Protein AF-A0A1I7EL93-F1 (afdb_monomer_lite)

Secondary structure (DSSP, 8-state):
-------------------------------------HHHHHHHHHHHHHSBTT--TT-TT-SBSHHHHHSS---HHHHHHHHHHHHHHHHHH-TTEEEEEEEEEEEE-TTS-EEEEEEEEEEETTT--EEEEEEEEEEE---

Organism: NCBI:txid1324617

Radius of gyration: 30.86 Å; chains: 1; bounding box: 44×76×83 Å

pLDDT: mean 70.04, std 16.03, range [33.34, 88.12]

Sequence (143 aa):
MALPHSASARSLAPPELRTTRARRNGFVSPLKVRPRTADHLYQSIGKILTTSLASRVKRRSFGSEIPDLVDAPNNGATRTRLYAASATALMRWEPRLTVTRVQLTTELNDSGQSVQILDVEGVTSETGAPTSTRVQLTGGGAA

InterPro domains:
  IPR007048 IraD/Gp25-like [PF04965] (39-110)

Structure (mmCIF, N/CA/C/O backbone):
data_AF-A0A1I7EL93-F1
#
_entry.id   AF-A0A1I7EL93-F1
#
loop_
_atom_site.group_PDB
_atom_site.id
_atom_site.type_symbol
_atom_site.label_atom_id
_atom_site.label_alt_id
_atom_site.label_comp_id
_atom_site.label_asym_id
_atom_site.label_entity_id
_atom_site.label_seq_id
_atom_site.pdbx_PDB_ins_code
_atom_site.Cartn_x
_atom_site.Cartn_y
_atom_site.Cartn_z
_atom_site.occupancy
_atom_site.B_iso_or_equiv
_atom_site.auth_seq_id
_atom_site.auth_comp_id
_atom_site.auth_asym_id
_atom_site.auth_atom_id
_atom_site.pdbx_PDB_model_num
ATOM 1 N N . MET A 1 1 ? -6.037 64.430 54.227 1.00 51.59 1 MET A N 1
ATOM 2 C CA . MET A 1 1 ? -5.556 64.025 55.565 1.00 51.59 1 MET A CA 1
ATOM 3 C C . MET A 1 1 ? -6.771 63.836 56.465 1.00 51.59 1 MET A C 1
ATOM 5 O O . MET A 1 1 ? -7.341 64.837 56.858 1.00 51.59 1 MET A O 1
ATOM 9 N N . ALA A 1 2 ? -7.212 62.587 56.671 1.00 43.94 2 ALA A N 1
ATOM 10 C CA . ALA A 1 2 ? -8.061 62.110 57.780 1.00 43.94 2 ALA A CA 1
ATOM 11 C C . ALA A 1 2 ? -8.343 60.601 57.580 1.00 43.94 2 ALA A C 1
ATOM 13 O O . ALA A 1 2 ? -9.038 60.213 56.647 1.00 43.94 2 ALA A O 1
ATOM 14 N N . LEU A 1 3 ? -7.750 59.758 58.427 1.00 49.12 3 LEU A N 1
ATOM 15 C CA . LEU A 1 3 ? -8.205 58.390 58.749 1.00 49.12 3 LEU A CA 1
ATOM 16 C C . LEU A 1 3 ? -9.103 58.492 60.026 1.00 49.12 3 LEU A C 1
ATOM 18 O O . LEU A 1 3 ? -9.261 59.618 60.506 1.00 49.12 3 LEU A O 1
ATOM 22 N N . PRO A 1 4 ? -9.477 57.425 60.778 1.00 59.84 4 PRO A N 1
ATOM 23 C CA . PRO A 1 4 ? -9.955 56.042 60.503 1.00 59.84 4 PRO A CA 1
ATOM 24 C C . PRO A 1 4 ? -11.224 55.646 61.352 1.00 59.84 4 PRO A C 1
ATOM 26 O O . PRO A 1 4 ? -11.700 56.451 62.146 1.00 59.84 4 PRO A O 1
ATOM 29 N N . HIS A 1 5 ? -11.662 54.365 61.270 1.00 43.81 5 HIS A N 1
ATOM 30 C CA . HIS A 1 5 ? -12.303 53.499 62.316 1.00 43.81 5 HIS A CA 1
ATOM 31 C C . HIS A 1 5 ? -13.806 53.117 62.243 1.00 43.81 5 HIS A C 1
ATOM 33 O O . HIS A 1 5 ? -14.684 53.939 62.480 1.00 43.81 5 HIS A O 1
ATOM 39 N N . SER A 1 6 ? -14.080 51.804 62.128 1.00 48.94 6 SER A N 1
ATOM 40 C CA . SER A 1 6 ? -14.968 50.993 63.014 1.00 48.94 6 SER A CA 1
ATOM 41 C C . SER A 1 6 ? -15.058 49.553 62.471 1.00 48.94 6 SER A C 1
ATOM 43 O O . SER A 1 6 ? -15.373 49.365 61.304 1.00 48.94 6 SER A O 1
ATOM 45 N N . ALA A 1 7 ? -14.559 48.520 63.164 1.00 45.28 7 ALA A N 1
ATOM 46 C CA . ALA A 1 7 ? -15.200 47.774 64.266 1.00 45.28 7 ALA A CA 1
ATOM 47 C C . ALA A 1 7 ? -16.534 47.115 63.832 1.00 45.28 7 ALA A C 1
ATOM 49 O O . ALA A 1 7 ? -17.514 47.798 63.589 1.00 45.28 7 ALA A O 1
ATOM 50 N N . SER A 1 8 ? -16.544 45.808 63.543 1.00 46.38 8 SER A N 1
ATOM 51 C CA . SER A 1 8 ? -16.800 44.696 64.485 1.00 46.38 8 SER A CA 1
ATOM 52 C C . SER A 1 8 ? -18.289 44.339 64.604 1.00 46.38 8 SER A C 1
ATOM 54 O O . SER A 1 8 ? -19.066 45.104 65.162 1.00 46.38 8 SER A O 1
ATOM 56 N N . ALA A 1 9 ? -18.670 43.137 64.155 1.00 47.28 9 ALA A N 1
ATOM 57 C CA . ALA A 1 9 ? -19.866 42.447 64.639 1.00 47.28 9 ALA A CA 1
ATOM 58 C C . ALA A 1 9 ? -19.715 40.923 64.499 1.00 47.28 9 ALA A C 1
ATOM 60 O O . ALA A 1 9 ? -19.780 40.350 63.413 1.00 47.28 9 ALA A O 1
ATOM 61 N N . ARG A 1 10 ? -19.504 40.283 65.652 1.00 47.28 10 ARG A N 1
ATOM 62 C CA . ARG A 1 10 ? -19.778 38.869 65.932 1.00 47.28 10 ARG A CA 1
ATOM 63 C C . ARG A 1 10 ? -21.259 38.553 65.684 1.00 47.28 10 ARG A C 1
ATOM 65 O O . ARG A 1 10 ? -22.103 39.307 66.150 1.00 47.28 10 ARG A O 1
ATOM 72 N N . SER A 1 11 ? -21.563 37.395 65.100 1.00 44.12 11 SER A N 1
ATOM 73 C CA . SER A 1 11 ? -22.838 36.675 65.288 1.00 44.12 11 SER A CA 1
ATOM 74 C C . SER A 1 11 ? -22.656 35.234 64.774 1.00 44.12 11 SER A C 1
ATOM 76 O O . SER A 1 11 ? -22.377 35.045 63.598 1.00 44.12 11 SER A O 1
ATOM 78 N N . LEU A 1 12 ? -22.403 34.266 65.664 1.00 48.81 12 LEU A N 1
ATOM 79 C CA . LEU A 1 12 ? -23.364 33.283 66.209 1.00 48.81 12 LEU A CA 1
ATOM 80 C C . LEU A 1 12 ? -23.376 31.962 65.386 1.00 48.81 12 LEU A C 1
ATOM 82 O O . LEU A 1 12 ? -23.856 31.921 64.262 1.00 48.81 12 LEU A O 1
ATOM 86 N N . ALA A 1 13 ? -22.794 30.895 65.952 1.00 42.28 13 ALA A N 1
ATOM 87 C CA . ALA A 1 13 ? -22.845 29.488 65.485 1.00 42.28 13 ALA A CA 1
ATOM 88 C C . ALA A 1 13 ? -24.113 28.771 66.042 1.00 42.28 13 ALA A C 1
ATOM 90 O O . ALA A 1 13 ? -24.863 29.472 66.728 1.00 42.28 13 ALA A O 1
ATOM 91 N N . PRO A 1 14 ? -24.356 27.428 65.948 1.00 60.41 14 PRO A N 1
ATOM 92 C CA . PRO A 1 14 ? -23.773 26.269 65.204 1.00 60.41 14 PRO A CA 1
ATOM 93 C C . PRO A 1 14 ? -24.938 25.395 64.580 1.00 60.41 14 PRO A C 1
ATOM 95 O O . PRO A 1 14 ? -25.932 26.026 64.226 1.00 60.41 14 PRO A O 1
ATOM 98 N N . PRO A 1 15 ? -25.012 24.027 64.503 1.00 54.34 15 PRO A N 1
ATOM 99 C CA . PRO A 1 15 ? -24.060 22.887 64.493 1.00 54.34 15 PRO A CA 1
ATOM 100 C C . PRO A 1 15 ? -24.355 21.791 63.397 1.00 54.34 15 PRO A C 1
ATOM 102 O O . PRO A 1 15 ? -25.305 21.902 62.633 1.00 54.34 15 PRO A O 1
ATOM 105 N N . GLU A 1 16 ? -23.571 20.696 63.394 1.00 46.47 16 GLU A N 1
ATOM 106 C CA . GLU A 1 16 ? -23.797 19.372 62.744 1.00 46.47 16 GLU A CA 1
ATOM 107 C C . GLU A 1 16 ? -23.779 19.307 61.194 1.00 46.47 16 GLU A C 1
ATOM 109 O O . GLU A 1 16 ? -24.554 19.944 60.500 1.00 46.47 16 GLU A O 1
ATOM 114 N N . LEU A 1 17 ? -22.898 18.526 60.558 1.00 47.56 17 LEU A N 1
ATOM 115 C CA . LEU A 1 17 ? -23.085 17.080 60.398 1.00 47.56 17 LEU A CA 1
ATOM 116 C C . LEU A 1 17 ? -21.742 16.329 60.387 1.00 47.56 17 LEU A C 1
ATOM 118 O O . LEU A 1 17 ? -20.883 16.517 59.523 1.00 47.56 17 LEU A O 1
ATOM 122 N N . ARG A 1 18 ? -21.610 15.406 61.342 1.00 49.47 18 ARG A N 1
ATOM 123 C CA . ARG A 1 18 ? -20.751 14.218 61.241 1.00 49.47 18 ARG A CA 1
ATOM 124 C C . ARG A 1 18 ? -21.243 13.295 60.112 1.00 49.47 18 ARG A C 1
ATOM 126 O O . ARG A 1 18 ? -22.399 13.380 59.717 1.00 49.47 18 ARG A O 1
ATOM 133 N N . THR A 1 19 ? -20.388 12.333 59.731 1.00 46.00 19 THR A N 1
ATOM 134 C CA . THR A 1 19 ? -20.659 11.170 58.846 1.00 46.00 19 THR A CA 1
ATOM 135 C C . THR A 1 19 ? -20.593 11.529 57.349 1.00 46.00 19 THR A C 1
ATOM 137 O O . THR A 1 19 ? -21.377 12.307 56.845 1.00 46.00 19 THR A O 1
ATOM 140 N N . THR A 1 20 ? -19.636 11.061 56.540 1.00 49.97 20 THR A N 1
ATOM 141 C CA . THR A 1 20 ? -19.204 9.670 56.357 1.00 49.97 20 THR A CA 1
ATOM 142 C C . THR A 1 20 ? -17.795 9.616 55.765 1.00 49.97 20 THR A C 1
ATOM 144 O O . THR A 1 20 ? -17.475 10.287 54.787 1.00 49.97 20 THR A O 1
ATOM 147 N N . ARG A 1 21 ? -16.965 8.730 56.311 1.00 52.31 21 ARG A N 1
ATOM 148 C CA . ARG A 1 21 ? -15.694 8.293 55.733 1.00 52.31 21 ARG A CA 1
ATOM 149 C C . ARG A 1 21 ? -15.979 7.535 54.425 1.00 52.31 21 ARG A C 1
ATOM 151 O O . ARG A 1 21 ? -16.341 6.361 54.464 1.00 52.31 21 ARG A O 1
ATOM 158 N N . ALA A 1 22 ? -15.826 8.183 53.272 1.00 49.94 22 ALA A N 1
ATOM 159 C CA . ALA A 1 22 ? -15.941 7.533 51.965 1.00 49.94 22 ALA A CA 1
ATOM 160 C C . ALA A 1 22 ? -14.702 6.656 51.688 1.00 49.94 22 ALA A C 1
ATOM 162 O O . ALA A 1 22 ? -13.755 7.038 51.008 1.00 49.94 22 ALA A O 1
ATOM 163 N N . ARG A 1 23 ? -14.705 5.456 52.273 1.00 59.34 23 ARG A N 1
ATOM 164 C CA . ARG A 1 23 ? -13.896 4.299 51.869 1.00 59.34 23 ARG A CA 1
ATOM 165 C C . ARG A 1 23 ? -14.746 3.453 50.912 1.00 59.34 23 ARG A C 1
ATOM 167 O O . ARG A 1 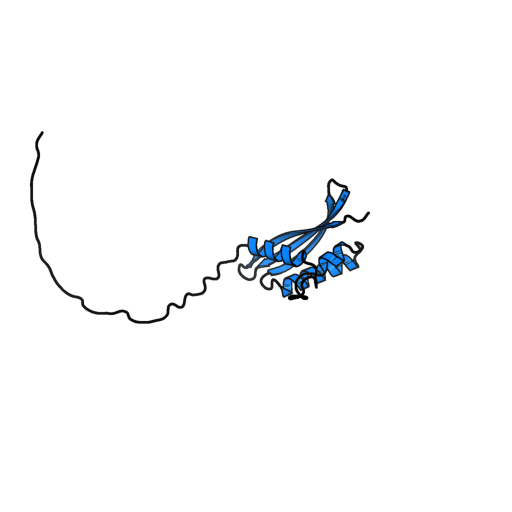23 ? -15.684 2.801 51.367 1.00 59.34 23 ARG A O 1
ATOM 174 N N . ARG A 1 24 ? -14.405 3.456 49.620 1.00 49.75 24 ARG A N 1
ATOM 175 C CA . ARG A 1 24 ? -14.571 2.355 48.638 1.00 49.75 24 ARG A CA 1
ATOM 176 C C . ARG A 1 24 ? -14.087 2.865 47.275 1.00 49.75 24 ARG A C 1
ATOM 178 O O . ARG A 1 24 ? -14.588 3.858 46.781 1.00 49.75 24 ARG A O 1
ATOM 185 N N . ASN A 1 25 ? -12.926 2.398 46.828 1.00 41.59 25 ASN A N 1
ATOM 186 C CA . ASN A 1 25 ? -12.742 1.237 45.945 1.00 41.59 25 ASN A CA 1
ATOM 187 C C . ASN A 1 25 ? -13.020 1.561 44.476 1.00 41.59 25 ASN A C 1
ATOM 189 O O . ASN A 1 25 ? -14.153 1.836 44.105 1.00 41.59 25 ASN A O 1
ATOM 193 N N . GLY A 1 26 ? -11.981 1.384 43.655 1.00 44.06 26 GLY A N 1
ATOM 194 C CA . GLY A 1 26 ? -12.121 1.171 42.218 1.00 44.06 26 GLY A CA 1
ATOM 195 C C . GLY A 1 26 ? -11.792 2.385 41.364 1.00 44.06 26 GLY A C 1
ATOM 196 O O . GLY A 1 26 ? -12.653 2.884 40.650 1.00 44.06 26 GLY A O 1
ATOM 197 N N . PHE A 1 27 ? -10.528 2.811 41.361 1.00 47.72 27 PHE A N 1
ATOM 198 C CA . PHE A 1 27 ? -9.989 3.580 40.238 1.00 47.72 27 PHE A CA 1
ATOM 199 C C . PHE A 1 27 ? -9.825 2.622 39.045 1.00 47.72 27 PHE A C 1
ATOM 201 O O . PHE A 1 27 ? -8.723 2.210 38.697 1.00 47.72 27 PHE A O 1
ATOM 208 N N . VAL A 1 28 ? -10.938 2.198 38.444 1.00 55.12 28 VAL A N 1
ATOM 209 C CA . VAL A 1 28 ? -10.908 1.718 37.064 1.00 55.12 28 VAL A CA 1
ATOM 210 C C . VAL A 1 28 ? -10.844 2.964 36.203 1.00 55.12 28 VAL A C 1
ATOM 212 O O . VAL A 1 28 ? -11.863 3.529 35.823 1.00 55.12 28 VAL A O 1
ATOM 215 N N . SER A 1 29 ? -9.624 3.431 35.939 1.00 42.00 29 SER A N 1
ATOM 216 C CA . SER A 1 29 ? -9.381 4.311 34.801 1.00 42.00 29 SER A CA 1
ATOM 217 C C . SER A 1 29 ? -9.992 3.617 33.581 1.00 42.00 29 SER A C 1
ATOM 219 O O . SER A 1 29 ? -9.470 2.564 33.201 1.00 42.00 29 SER A O 1
ATOM 221 N N . PRO A 1 30 ? -11.060 4.132 32.938 1.00 46.62 30 PRO A N 1
ATOM 222 C CA . PRO A 1 30 ? -11.319 3.698 31.581 1.00 46.62 30 PRO A CA 1
ATOM 223 C C . PRO A 1 30 ? -10.063 4.104 30.823 1.00 46.62 30 PRO A C 1
ATOM 225 O O . PRO A 1 30 ? -9.671 5.274 30.859 1.00 46.62 30 PRO A O 1
ATOM 228 N N . LEU A 1 31 ? -9.360 3.132 30.244 1.00 42.66 31 LEU A N 1
ATOM 229 C CA . LEU A 1 31 ? -8.230 3.397 29.373 1.00 42.66 31 LEU A CA 1
ATOM 230 C C . LEU A 1 31 ? -8.762 4.376 28.322 1.00 42.66 31 LEU A C 1
ATOM 232 O O . LEU A 1 31 ? -9.528 3.992 27.444 1.00 42.66 31 LEU A O 1
ATOM 236 N N . LYS A 1 32 ? -8.460 5.668 28.491 1.00 43.66 32 LYS A N 1
ATOM 237 C CA . LYS A 1 32 ? -8.792 6.720 27.540 1.00 43.66 32 LYS A CA 1
ATOM 238 C C . LYS A 1 32 ? -8.014 6.316 26.304 1.00 43.66 32 LYS A C 1
ATOM 240 O O . LYS A 1 32 ? -6.815 6.584 26.229 1.00 43.66 32 LYS A O 1
ATOM 245 N N . VAL A 1 33 ? -8.659 5.579 25.400 1.00 49.41 33 VAL A N 1
ATOM 246 C CA . VAL A 1 33 ? -8.119 5.280 24.081 1.00 49.41 33 VAL A CA 1
ATOM 247 C C . VAL A 1 33 ? -7.935 6.654 23.469 1.00 49.41 33 VAL A C 1
ATOM 249 O O . VAL A 1 33 ? -8.893 7.300 23.055 1.00 49.41 33 VAL A O 1
ATOM 252 N N . ARG A 1 34 ? -6.715 7.189 23.581 1.00 47.84 34 ARG A N 1
ATOM 253 C CA . ARG A 1 34 ? -6.368 8.434 22.920 1.00 47.84 34 ARG A CA 1
ATOM 254 C C . ARG A 1 34 ? -6.601 8.130 21.448 1.00 47.84 34 ARG A C 1
ATOM 256 O O . ARG A 1 34 ? -5.985 7.168 20.980 1.00 47.84 34 ARG A O 1
ATOM 263 N N . PRO A 1 35 ? -7.486 8.859 20.748 1.00 51.09 35 PRO A N 1
ATOM 264 C CA . PRO A 1 35 ? -7.572 8.705 19.310 1.00 51.09 35 PRO A CA 1
ATOM 265 C C . PRO A 1 35 ? -6.153 8.934 18.802 1.00 51.09 35 PRO A C 1
ATOM 267 O O . PRO A 1 35 ? -5.578 10.004 19.017 1.00 51.09 35 PRO A O 1
ATOM 270 N N . ARG A 1 36 ? -5.522 7.884 18.266 1.00 61.28 36 ARG A N 1
ATOM 271 C CA . ARG A 1 36 ? -4.243 8.071 17.593 1.00 61.28 36 ARG A CA 1
ATOM 272 C C . ARG A 1 36 ? -4.582 8.954 16.412 1.00 61.28 36 ARG A C 1
ATOM 274 O O . ARG A 1 36 ? -5.449 8.618 15.613 1.00 61.28 36 ARG A O 1
ATOM 281 N N . THR A 1 37 ? -3.983 10.132 16.393 1.00 67.69 37 THR A N 1
ATOM 282 C CA . THR A 1 37 ? -4.165 11.116 15.334 1.00 67.69 37 THR A CA 1
ATOM 283 C C . THR A 1 37 ? -3.931 10.464 13.972 1.00 67.69 37 THR A C 1
ATOM 285 O O . THR A 1 37 ? -3.137 9.528 13.863 1.00 67.69 37 THR A O 1
ATOM 288 N N . ALA A 1 38 ? -4.597 10.966 12.927 1.00 72.69 38 ALA A N 1
ATOM 289 C CA . ALA A 1 38 ? -4.427 10.480 11.553 1.00 72.69 38 ALA A CA 1
ATOM 290 C C . ALA A 1 38 ? -2.943 10.415 11.130 1.00 72.69 38 ALA A C 1
ATOM 292 O O . ALA A 1 38 ? -2.541 9.509 10.411 1.00 72.69 38 ALA A O 1
ATOM 293 N N . ASP A 1 39 ? -2.108 11.298 11.682 1.00 76.31 39 ASP A N 1
ATOM 294 C CA . ASP A 1 39 ? -0.650 11.300 11.531 1.00 76.31 39 ASP A CA 1
ATOM 295 C C . ASP A 1 39 ? 0.026 9.962 11.889 1.00 76.31 39 ASP A C 1
ATOM 297 O O . ASP A 1 39 ? 0.843 9.438 11.133 1.00 76.31 39 ASP A O 1
ATOM 301 N N . HIS A 1 40 ? -0.380 9.336 12.997 1.00 78.69 40 HIS A N 1
ATOM 302 C CA . HIS A 1 40 ? 0.150 8.033 13.401 1.00 78.69 40 HIS A CA 1
ATOM 303 C C . HIS A 1 40 ? -0.232 6.922 12.422 1.00 78.69 40 HIS A C 1
ATOM 305 O O . HIS A 1 40 ? 0.559 6.003 12.204 1.00 78.69 40 HIS A O 1
ATOM 311 N N . LEU A 1 41 ? -1.435 7.000 11.849 1.00 80.69 41 LEU A N 1
ATOM 312 C CA . LEU A 1 41 ? -1.893 6.057 10.837 1.00 80.69 41 LEU A CA 1
ATOM 313 C C . LEU A 1 41 ? -1.065 6.216 9.556 1.00 80.69 41 LEU A C 1
ATOM 315 O O . LEU A 1 41 ? -0.531 5.226 9.063 1.00 80.69 41 LEU A O 1
ATOM 319 N N . TYR A 1 42 ? -0.863 7.447 9.078 1.00 81.81 42 TYR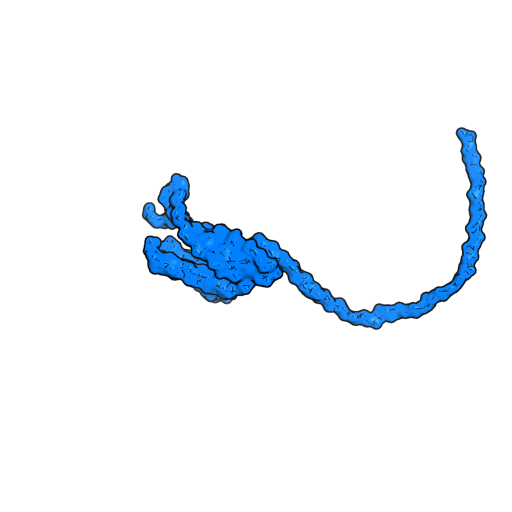 A N 1
ATOM 320 C CA . TYR A 1 42 ? -0.010 7.723 7.917 1.00 81.81 42 TYR A CA 1
ATOM 321 C C . TYR A 1 42 ? 1.428 7.249 8.128 1.00 81.81 42 TYR A C 1
ATOM 323 O O . TYR A 1 42 ? 1.998 6.587 7.260 1.00 81.81 42 TYR A O 1
ATOM 331 N N . GLN A 1 43 ? 1.998 7.507 9.309 1.00 81.94 43 GLN A N 1
ATOM 332 C CA . GLN A 1 43 ? 3.332 7.025 9.655 1.00 81.94 43 GLN A CA 1
ATOM 333 C C . GLN A 1 43 ? 3.401 5.491 9.633 1.00 81.94 43 GLN A C 1
ATOM 335 O O . GLN A 1 43 ? 4.394 4.921 9.174 1.00 81.94 43 GLN A O 1
ATOM 340 N N . SER A 1 44 ? 2.370 4.817 10.148 1.00 84.50 44 SER A N 1
ATOM 341 C CA . SER A 1 44 ? 2.319 3.357 10.167 1.00 84.50 44 SER A CA 1
ATOM 342 C C . SER A 1 44 ? 2.207 2.781 8.756 1.00 84.50 44 SER A C 1
ATOM 344 O O . SER A 1 44 ? 3.016 1.930 8.386 1.00 84.50 44 SER A O 1
ATOM 346 N N . ILE A 1 45 ? 1.293 3.313 7.936 1.00 83.44 45 ILE A N 1
ATOM 347 C CA . ILE A 1 45 ? 1.116 2.923 6.530 1.00 83.44 45 ILE A CA 1
ATOM 348 C C . ILE A 1 45 ? 2.431 3.086 5.765 1.00 83.44 45 ILE A C 1
ATOM 350 O O . ILE A 1 45 ? 2.908 2.129 5.157 1.00 83.44 45 ILE A O 1
ATOM 354 N N . GLY A 1 46 ? 3.064 4.260 5.860 1.00 82.75 46 GLY A N 1
ATOM 355 C CA . GLY A 1 46 ? 4.348 4.526 5.216 1.00 82.75 46 GLY A CA 1
ATOM 356 C C . GLY A 1 46 ? 5.413 3.511 5.625 1.00 82.75 46 GLY A C 1
ATOM 357 O O . GLY A 1 46 ? 6.055 2.915 4.764 1.00 82.75 46 GLY A O 1
ATOM 358 N N . LYS A 1 47 ? 5.556 3.225 6.927 1.00 82.81 47 LYS A N 1
ATOM 359 C CA . LYS A 1 47 ? 6.501 2.209 7.424 1.00 82.81 47 LYS A CA 1
ATOM 360 C C . LYS A 1 47 ? 6.200 0.806 6.900 1.00 82.81 47 LYS A C 1
ATOM 362 O O . LYS A 1 47 ? 7.139 0.082 6.589 1.00 82.81 47 LYS A O 1
ATOM 367 N N . ILE A 1 48 ? 4.936 0.396 6.834 1.00 84.19 48 ILE A N 1
ATOM 368 C CA . ILE A 1 48 ? 4.550 -0.948 6.372 1.00 84.19 48 ILE A CA 1
ATOM 369 C C . ILE A 1 48 ? 4.875 -1.123 4.887 1.00 84.19 48 ILE A C 1
ATOM 371 O O . ILE A 1 48 ? 5.472 -2.132 4.511 1.00 84.19 48 ILE A O 1
ATOM 375 N N . LEU A 1 49 ? 4.517 -0.138 4.061 1.00 82.38 49 LEU A N 1
ATOM 376 C CA . LEU A 1 49 ? 4.678 -0.209 2.608 1.00 82.38 49 LEU A CA 1
ATOM 377 C C . LEU A 1 49 ? 6.142 -0.063 2.171 1.00 82.38 49 LEU A C 1
ATOM 379 O O . LEU A 1 49 ? 6.561 -0.717 1.226 1.00 82.38 49 LEU A O 1
ATOM 383 N N . THR A 1 50 ? 6.940 0.732 2.886 1.00 79.38 50 THR A N 1
ATOM 384 C CA . THR A 1 50 ? 8.366 0.939 2.560 1.00 79.38 50 THR A CA 1
ATOM 385 C C . THR A 1 50 ? 9.303 -0.114 3.158 1.00 79.38 50 THR A C 1
ATOM 387 O O . THR A 1 50 ? 10.469 -0.182 2.783 1.00 79.38 50 THR A O 1
ATOM 390 N N . THR A 1 51 ? 8.838 -0.953 4.091 1.00 80.31 51 THR A N 1
ATOM 391 C CA . THR A 1 51 ? 9.687 -1.991 4.699 1.00 80.31 51 THR A CA 1
ATOM 392 C C . THR A 1 51 ? 9.612 -3.288 3.896 1.00 80.31 51 THR A C 1
ATOM 394 O O . THR A 1 51 ? 8.541 -3.889 3.813 1.00 80.31 51 THR A O 1
ATOM 397 N N . SER A 1 52 ? 10.751 -3.780 3.398 1.00 74.00 52 SER A N 1
ATOM 398 C CA . SER A 1 52 ? 10.825 -5.070 2.699 1.00 74.00 52 SER A CA 1
ATOM 399 C C . SER A 1 52 ? 10.472 -6.237 3.619 1.00 74.00 52 SER A C 1
ATOM 401 O O . SER A 1 52 ? 10.976 -6.334 4.751 1.00 74.00 52 SER A O 1
ATOM 403 N N . LEU A 1 53 ? 9.630 -7.140 3.110 1.00 71.94 53 LEU A N 1
ATOM 404 C CA . LEU A 1 53 ? 9.301 -8.411 3.750 1.00 71.94 53 LEU A CA 1
ATOM 405 C C . LEU A 1 53 ? 10.585 -9.213 4.042 1.00 71.94 53 LEU A C 1
ATOM 407 O O . LEU A 1 53 ? 11.565 -9.132 3.309 1.00 71.94 53 LEU A O 1
ATOM 411 N N . ALA A 1 54 ? 10.602 -9.969 5.141 1.00 65.75 54 ALA A N 1
ATOM 412 C CA . ALA A 1 54 ? 11.732 -10.801 5.577 1.00 65.75 54 ALA A CA 1
ATOM 413 C C . ALA A 1 54 ? 13.047 -10.076 5.948 1.00 65.75 54 ALA A C 1
ATOM 415 O O . ALA A 1 54 ? 13.968 -10.738 6.427 1.00 65.75 54 ALA A O 1
ATOM 416 N N . SER A 1 55 ? 13.126 -8.741 5.874 1.00 59.72 55 SER A N 1
ATOM 417 C CA . SER A 1 55 ? 14.341 -7.984 6.244 1.00 59.72 55 SER A CA 1
ATOM 418 C C . SER A 1 55 ? 14.694 -8.035 7.742 1.00 59.72 55 SER A C 1
ATOM 420 O O . SER A 1 55 ? 15.839 -7.797 8.126 1.00 59.72 55 SER A O 1
ATOM 422 N N . ARG A 1 56 ? 13.735 -8.360 8.627 1.00 59.72 56 ARG A N 1
ATOM 423 C CA . ARG A 1 56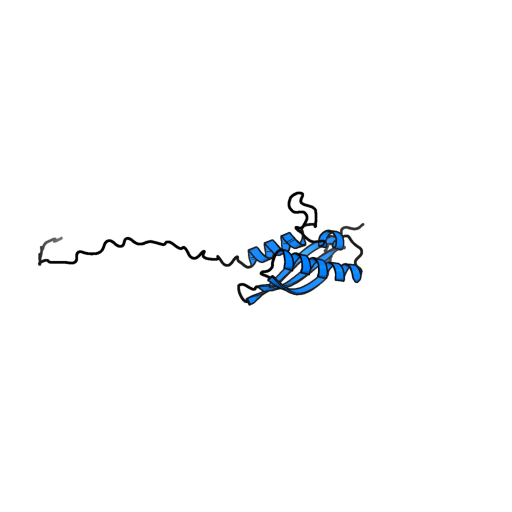 ? 13.933 -8.340 10.091 1.00 59.72 56 ARG A CA 1
ATOM 424 C C . ARG A 1 56 ? 13.979 -9.738 10.710 1.00 59.72 56 ARG A C 1
ATOM 426 O O . ARG A 1 56 ? 12.968 -10.436 10.771 1.00 59.72 56 ARG A O 1
ATOM 433 N N . VAL A 1 57 ? 15.118 -10.081 11.323 1.00 53.75 57 VAL A N 1
ATOM 434 C CA . VAL A 1 57 ? 15.403 -11.387 11.966 1.00 53.75 57 VAL A CA 1
ATOM 435 C C . VAL A 1 57 ? 14.349 -11.810 13.003 1.00 53.75 57 VAL A C 1
ATOM 437 O O . VAL A 1 57 ? 13.969 -12.975 13.040 1.00 53.75 57 VAL A O 1
ATOM 440 N N . LYS A 1 58 ? 13.821 -10.878 13.812 1.00 46.09 58 LYS A N 1
ATOM 441 C CA . LYS A 1 58 ? 12.809 -11.166 14.855 1.00 46.09 58 LYS A CA 1
ATOM 442 C C . LYS A 1 58 ? 11.350 -10.951 14.420 1.00 46.09 58 LYS A C 1
ATOM 444 O O . LYS A 1 58 ? 10.446 -11.223 15.204 1.00 46.09 58 LYS A O 1
ATOM 449 N N . ARG A 1 59 ? 11.095 -10.448 13.204 1.00 58.78 59 ARG A N 1
ATOM 450 C CA . ARG A 1 59 ? 9.743 -10.215 12.651 1.00 58.78 59 ARG A CA 1
ATOM 451 C C . ARG A 1 59 ? 9.742 -10.397 11.131 1.00 58.78 59 ARG A C 1
ATOM 453 O O . ARG A 1 59 ? 9.450 -9.461 10.395 1.00 58.78 59 ARG A O 1
ATOM 460 N N . ARG A 1 60 ? 10.056 -11.614 10.672 1.00 64.31 60 ARG A N 1
ATOM 461 C CA . ARG A 1 60 ? 10.157 -11.944 9.236 1.00 64.31 60 ARG A CA 1
ATOM 462 C C . ARG A 1 60 ? 8.879 -11.651 8.444 1.00 64.31 60 ARG A C 1
ATOM 464 O O . ARG A 1 60 ? 8.958 -11.327 7.270 1.00 64.31 60 ARG A O 1
ATOM 471 N N . SER A 1 61 ? 7.714 -11.718 9.089 1.00 64.38 61 SER A N 1
ATOM 472 C CA . SER A 1 61 ? 6.421 -11.439 8.456 1.00 64.38 61 SER A CA 1
ATOM 473 C C . SER A 1 61 ? 6.051 -9.951 8.388 1.00 64.38 61 SER A C 1
ATOM 475 O O . SER A 1 61 ? 4.950 -9.634 7.942 1.00 64.38 61 SER A O 1
ATOM 477 N N . PHE A 1 62 ? 6.880 -9.052 8.933 1.00 62.47 62 PHE A N 1
ATOM 478 C CA . PHE A 1 62 ? 6.622 -7.610 8.940 1.00 62.47 62 PHE A CA 1
ATOM 479 C C . PHE A 1 62 ? 7.173 -6.951 7.680 1.00 62.47 62 PHE A C 1
ATOM 481 O O . PHE A 1 62 ? 8.314 -7.214 7.306 1.00 62.47 62 PHE A O 1
ATOM 488 N N . GLY A 1 63 ? 6.374 -6.064 7.088 1.00 72.31 63 GLY A N 1
ATOM 489 C CA . GLY A 1 63 ? 6.686 -5.366 5.845 1.00 72.31 63 GLY A CA 1
ATOM 490 C C . GLY A 1 63 ? 5.718 -5.727 4.724 1.00 72.31 63 GLY A C 1
ATOM 491 O O . GLY A 1 63 ? 4.627 -6.250 4.974 1.00 72.31 63 GLY A O 1
ATOM 492 N N . SER A 1 64 ? 6.143 -5.449 3.498 1.00 76.44 64 SER A N 1
ATOM 493 C CA . SER A 1 64 ? 5.423 -5.760 2.269 1.00 76.44 64 SER A CA 1
ATOM 494 C C . SER A 1 64 ? 6.386 -6.268 1.190 1.00 76.44 64 SER A C 1
ATOM 496 O O . SER A 1 64 ? 7.596 -6.057 1.271 1.00 76.44 64 SER A O 1
ATOM 498 N N . GLU A 1 65 ? 5.849 -6.959 0.185 1.00 78.69 65 GLU A N 1
ATOM 499 C CA . GLU A 1 65 ? 6.603 -7.366 -1.015 1.00 78.69 65 GLU A CA 1
ATOM 500 C C . GLU A 1 65 ? 6.775 -6.205 -2.008 1.00 78.69 65 GLU A C 1
ATOM 502 O O . GLU A 1 65 ? 7.385 -6.365 -3.056 1.00 78.69 65 GLU A O 1
ATOM 507 N N . ILE A 1 66 ? 6.254 -5.016 -1.684 1.00 82.50 66 ILE A N 1
ATOM 508 C CA . ILE A 1 66 ? 6.273 -3.852 -2.571 1.00 82.50 66 ILE A CA 1
ATOM 509 C C . ILE A 1 66 ? 7.695 -3.441 -2.975 1.00 82.50 66 ILE A C 1
ATOM 511 O O . ILE A 1 66 ? 7.879 -3.194 -4.162 1.00 82.50 66 ILE A O 1
ATOM 515 N N . PRO A 1 67 ? 8.704 -3.413 -2.078 1.00 75.38 67 PRO A N 1
ATOM 516 C CA . PRO A 1 67 ? 10.069 -3.049 -2.459 1.00 75.38 67 PRO A CA 1
ATOM 517 C C . PRO A 1 67 ? 10.673 -3.970 -3.529 1.00 75.38 67 PRO A C 1
ATOM 519 O O . PRO A 1 67 ? 11.378 -3.498 -4.404 1.00 75.38 67 PRO A O 1
ATOM 522 N N . ASP A 1 68 ? 10.343 -5.262 -3.509 1.00 76.56 68 ASP A N 1
ATOM 523 C CA . ASP A 1 68 ? 10.803 -6.221 -4.526 1.00 76.56 68 ASP A CA 1
ATOM 524 C C . ASP A 1 68 ? 10.062 -6.025 -5.865 1.00 76.56 68 ASP A C 1
ATOM 526 O O . ASP A 1 6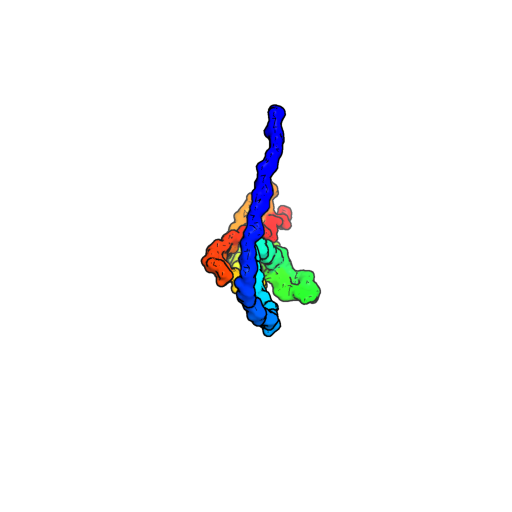8 ? 10.616 -6.190 -6.948 1.00 76.56 68 ASP A O 1
ATOM 530 N N . LEU A 1 69 ? 8.792 -5.606 -5.797 1.00 76.75 69 LEU A N 1
ATOM 531 C CA . LEU A 1 69 ? 7.946 -5.365 -6.966 1.00 76.75 69 LEU A CA 1
ATOM 532 C C . LEU A 1 69 ? 8.222 -4.028 -7.666 1.00 76.75 69 LEU A C 1
ATOM 534 O O . LEU A 1 69 ? 7.945 -3.923 -8.859 1.00 76.75 69 LEU A O 1
ATOM 538 N N . VAL A 1 70 ? 8.729 -3.010 -6.964 1.00 74.56 70 VAL A N 1
ATOM 539 C CA . VAL A 1 70 ? 9.106 -1.730 -7.598 1.00 74.56 70 VAL A CA 1
ATOM 540 C C . VAL A 1 70 ? 10.412 -1.827 -8.383 1.00 74.56 70 VAL A C 1
ATOM 542 O O . VAL A 1 70 ? 10.565 -1.098 -9.360 1.00 74.56 70 VAL A O 1
ATOM 545 N N . ASP A 1 71 ? 11.292 -2.759 -8.009 1.00 72.25 71 ASP A N 1
ATOM 546 C CA . ASP A 1 71 ? 12.511 -3.097 -8.754 1.00 72.25 71 ASP A CA 1
ATOM 547 C C . ASP A 1 71 ? 12.227 -4.039 -9.945 1.00 72.25 71 ASP A C 1
ATOM 549 O O . ASP A 1 71 ? 13.048 -4.193 -10.852 1.00 72.25 71 ASP A O 1
ATOM 553 N N . ALA A 1 72 ? 11.046 -4.665 -9.978 1.00 73.00 72 ALA A N 1
ATOM 554 C CA . ALA A 1 72 ? 10.612 -5.547 -11.054 1.00 73.00 72 ALA A CA 1
ATOM 555 C C . ALA A 1 72 ? 10.107 -4.763 -12.290 1.00 73.00 72 ALA A C 1
ATOM 557 O O . ALA A 1 72 ? 9.628 -3.632 -12.178 1.00 73.00 72 ALA A O 1
ATOM 558 N N . PRO A 1 73 ? 10.132 -5.364 -13.498 1.00 73.19 73 PRO A N 1
ATOM 559 C CA . PRO A 1 73 ? 9.615 -4.718 -14.702 1.00 73.19 73 PRO A CA 1
ATOM 560 C C . PRO A 1 73 ? 8.143 -4.312 -14.540 1.00 73.19 73 PRO A C 1
ATOM 562 O O . PRO A 1 73 ? 7.294 -5.120 -14.142 1.00 73.19 73 PRO A O 1
ATOM 565 N N . ASN A 1 74 ? 7.835 -3.060 -14.893 1.00 70.19 74 ASN A N 1
ATOM 566 C CA . ASN A 1 74 ? 6.504 -2.462 -14.765 1.00 70.19 74 ASN A CA 1
ATOM 567 C C . ASN A 1 74 ? 5.541 -3.014 -15.832 1.00 70.19 74 ASN A C 1
ATOM 569 O O . ASN A 1 74 ? 5.290 -2.398 -16.866 1.00 70.19 74 ASN A O 1
ATOM 573 N N . ASN A 1 75 ? 5.023 -4.216 -15.585 1.00 80.31 75 ASN A N 1
ATOM 574 C CA . ASN A 1 75 ? 4.006 -4.877 -16.396 1.00 80.31 75 ASN A CA 1
ATOM 575 C C . ASN A 1 75 ? 2.688 -5.022 -15.610 1.00 80.31 75 ASN A C 1
ATOM 577 O O . ASN A 1 75 ? 2.632 -4.819 -14.394 1.00 80.31 75 ASN A O 1
ATOM 581 N N . GLY A 1 76 ? 1.603 -5.388 -16.299 1.00 80.25 76 GLY A N 1
ATOM 582 C CA . GLY A 1 76 ? 0.286 -5.538 -15.667 1.00 80.25 76 GLY A CA 1
ATOM 583 C C . GLY A 1 76 ? 0.270 -6.534 -14.499 1.00 80.25 76 GLY A C 1
ATOM 584 O O . GLY A 1 76 ? -0.384 -6.278 -13.491 1.00 80.25 76 GLY A O 1
ATOM 585 N N . ALA A 1 77 ? 1.042 -7.622 -14.582 1.00 82.00 77 ALA A N 1
ATOM 586 C CA . ALA A 1 77 ? 1.116 -8.627 -13.524 1.00 82.00 77 ALA A CA 1
ATOM 587 C C . ALA A 1 77 ? 1.814 -8.093 -12.260 1.00 82.00 77 ALA A C 1
ATOM 589 O O . ALA A 1 77 ? 1.330 -8.331 -11.152 1.00 82.00 77 ALA A O 1
ATOM 590 N N . THR A 1 78 ? 2.900 -7.326 -12.409 1.00 83.50 78 THR A N 1
ATOM 591 C CA . THR A 1 78 ? 3.592 -6.644 -11.302 1.00 83.50 78 THR A CA 1
ATOM 592 C C . THR A 1 78 ? 2.649 -5.675 -10.594 1.00 83.50 78 THR A C 1
ATOM 594 O O . THR A 1 78 ? 2.577 -5.673 -9.367 1.00 83.50 78 THR A O 1
ATOM 597 N N . ARG A 1 79 ? 1.833 -4.924 -11.348 1.00 83.50 79 ARG A N 1
ATOM 598 C CA . ARG A 1 79 ? 0.831 -4.003 -10.780 1.00 83.50 79 ARG A CA 1
ATOM 599 C C . ARG A 1 79 ? -0.232 -4.735 -9.965 1.00 83.50 79 ARG A C 1
ATOM 601 O O . ARG A 1 79 ? -0.538 -4.321 -8.850 1.00 83.50 79 ARG A O 1
ATOM 608 N N . THR A 1 80 ? -0.764 -5.846 -10.477 1.00 87.50 80 THR A N 1
ATOM 609 C CA . THR A 1 80 ? -1.726 -6.676 -9.733 1.00 87.50 80 THR A CA 1
ATOM 610 C C . THR A 1 80 ? -1.115 -7.225 -8.446 1.00 87.50 80 THR A C 1
ATOM 612 O O . THR A 1 80 ? -1.756 -7.172 -7.395 1.00 87.50 80 THR A O 1
ATOM 615 N N . ARG A 1 81 ? 0.134 -7.706 -8.499 1.00 85.00 81 ARG A N 1
ATOM 616 C CA . ARG A 1 81 ? 0.859 -8.164 -7.305 1.00 85.00 81 ARG A CA 1
ATOM 617 C C . ARG A 1 81 ? 1.073 -7.035 -6.307 1.00 85.00 81 ARG A C 1
ATOM 619 O O . ARG A 1 81 ? 0.879 -7.257 -5.120 1.00 85.00 81 ARG A O 1
ATOM 626 N N . LEU A 1 82 ? 1.383 -5.826 -6.771 1.00 85.31 82 LEU A N 1
ATOM 627 C CA . LEU A 1 82 ? 1.578 -4.663 -5.908 1.00 85.31 82 LEU A CA 1
ATOM 628 C C . LEU A 1 82 ? 0.290 -4.316 -5.159 1.00 85.31 82 LEU A C 1
ATOM 630 O O . LEU A 1 82 ? 0.327 -4.107 -3.945 1.00 85.31 82 LEU A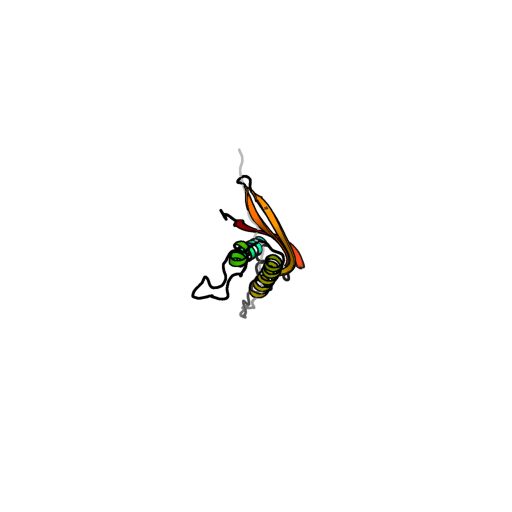 O 1
ATOM 634 N N . TYR A 1 83 ? -0.862 -4.336 -5.836 1.00 88.12 83 TYR A N 1
ATOM 635 C CA . TYR A 1 83 ? -2.157 -4.141 -5.178 1.00 88.12 83 TYR A CA 1
ATOM 636 C C . TYR A 1 83 ? -2.451 -5.234 -4.148 1.00 88.12 83 TYR A C 1
ATOM 638 O O . TYR A 1 83 ? -2.831 -4.920 -3.019 1.00 88.12 83 TYR A O 1
ATOM 646 N N . ALA A 1 84 ? -2.223 -6.502 -4.498 1.00 86.44 84 ALA A N 1
ATOM 647 C CA . ALA A 1 84 ? -2.425 -7.622 -3.584 1.00 86.44 84 ALA A CA 1
ATOM 648 C C . ALA A 1 84 ? -1.498 -7.544 -2.357 1.00 86.44 84 ALA A C 1
ATOM 650 O O . ALA A 1 84 ? -1.955 -7.723 -1.225 1.00 86.44 84 ALA A O 1
ATOM 651 N N . ALA A 1 85 ? -0.218 -7.223 -2.559 1.00 86.56 85 ALA A N 1
ATOM 652 C CA . ALA A 1 85 ? 0.774 -7.066 -1.501 1.00 86.56 85 ALA A CA 1
ATOM 653 C C . ALA A 1 85 ? 0.429 -5.891 -0.576 1.00 86.56 85 ALA A C 1
ATOM 655 O O . ALA A 1 85 ? 0.474 -6.040 0.646 1.00 86.56 85 ALA A O 1
ATOM 656 N N . SER A 1 86 ? 0.017 -4.754 -1.146 1.00 86.38 86 SER A N 1
ATOM 657 C CA . SER A 1 86 ? -0.420 -3.572 -0.391 1.00 86.38 86 SER A CA 1
ATOM 658 C C . SER A 1 86 ? -1.631 -3.892 0.480 1.00 86.38 86 SER A C 1
ATOM 660 O O . SER A 1 86 ? -1.598 -3.672 1.690 1.00 86.38 86 SER A O 1
ATOM 662 N N . ALA A 1 87 ? -2.678 -4.474 -0.112 1.00 85.56 87 ALA A N 1
ATOM 663 C CA . ALA A 1 87 ? -3.891 -4.843 0.608 1.00 85.56 87 ALA A CA 1
ATOM 664 C C . ALA A 1 87 ? -3.596 -5.862 1.719 1.00 85.56 87 ALA A C 1
ATOM 666 O O . ALA A 1 87 ? -4.001 -5.662 2.861 1.00 85.56 87 ALA A O 1
ATOM 667 N N . THR A 1 88 ? -2.824 -6.910 1.424 1.00 85.62 88 THR A N 1
ATOM 668 C CA . THR A 1 88 ? -2.489 -7.962 2.397 1.00 85.62 88 THR A CA 1
ATOM 669 C C . THR A 1 88 ? -1.666 -7.420 3.565 1.00 85.62 88 THR A C 1
ATOM 671 O O . THR A 1 88 ? -1.939 -7.749 4.723 1.00 85.62 88 THR A O 1
ATOM 674 N N . ALA A 1 89 ? -0.675 -6.566 3.290 1.00 86.56 89 ALA A N 1
ATOM 675 C CA . ALA A 1 89 ? 0.149 -5.952 4.325 1.00 86.56 89 ALA A CA 1
ATOM 676 C C . ALA A 1 89 ? -0.680 -5.021 5.224 1.00 86.56 89 ALA A C 1
ATOM 678 O O . ALA A 1 89 ? -0.577 -5.107 6.450 1.00 86.56 89 ALA A O 1
ATOM 679 N N . LEU A 1 90 ? -1.544 -4.187 4.634 1.00 84.88 90 LEU A N 1
ATOM 680 C CA . LEU A 1 90 ? -2.416 -3.274 5.376 1.00 84.88 90 LEU A CA 1
ATOM 681 C C . LEU A 1 90 ? -3.468 -4.024 6.196 1.00 84.88 90 LEU A C 1
ATOM 683 O O . LEU A 1 90 ? -3.608 -3.747 7.381 1.00 84.88 90 LEU A O 1
ATOM 687 N N . MET A 1 91 ? -4.124 -5.041 5.635 1.00 84.94 91 MET A N 1
ATOM 688 C CA . MET A 1 91 ? -5.082 -5.872 6.376 1.00 84.94 91 MET A CA 1
ATOM 689 C C . MET A 1 91 ? -4.438 -6.583 7.572 1.00 84.94 91 MET A C 1
ATOM 691 O O . MET A 1 91 ? -5.066 -6.744 8.617 1.00 84.94 91 MET A O 1
ATOM 695 N N . ARG A 1 92 ? -3.178 -7.014 7.434 1.00 84.75 92 ARG A N 1
ATOM 696 C CA . ARG A 1 92 ? -2.449 -7.713 8.499 1.00 84.75 92 ARG A CA 1
ATOM 697 C C . ARG A 1 92 ? -1.980 -6.774 9.610 1.00 84.75 92 ARG A C 1
ATOM 699 O O . ARG A 1 92 ? -2.039 -7.153 10.779 1.00 84.75 92 ARG A O 1
ATOM 706 N N . TRP A 1 93 ? -1.445 -5.607 9.256 1.00 84.75 93 TRP A N 1
ATOM 707 C CA . TRP A 1 93 ? -0.745 -4.728 10.201 1.00 84.75 93 TRP A CA 1
ATOM 708 C C . TRP A 1 93 ? -1.573 -3.526 10.664 1.00 84.75 93 TRP A C 1
ATOM 710 O O . TRP A 1 93 ? -1.343 -3.037 11.767 1.00 84.75 93 TRP A O 1
ATOM 720 N N . GLU A 1 94 ? -2.564 -3.101 9.881 1.00 85.00 94 GLU A N 1
ATOM 721 C CA . GLU A 1 94 ? -3.478 -1.993 10.173 1.00 85.00 94 GLU A CA 1
ATOM 722 C C . GLU A 1 94 ? -4.951 -2.418 10.016 1.00 85.00 94 GLU A C 1
ATOM 724 O O . GLU A 1 94 ? -5.676 -1.871 9.187 1.00 85.00 94 GLU A O 1
ATOM 729 N N . PRO A 1 95 ? -5.467 -3.343 10.856 1.00 82.06 95 PRO A N 1
ATOM 730 C CA . PRO A 1 95 ? -6.866 -3.793 10.789 1.00 82.06 95 PRO A CA 1
ATOM 731 C C . PRO A 1 95 ? -7.886 -2.685 11.109 1.00 82.06 95 PRO A C 1
ATOM 733 O O . PRO A 1 95 ? -9.091 -2.874 10.964 1.00 82.06 95 PRO A O 1
ATOM 736 N N . ARG A 1 96 ? -7.415 -1.528 11.588 1.00 84.81 96 ARG A N 1
ATOM 737 C CA . ARG A 1 96 ? -8.231 -0.332 11.834 1.00 84.81 96 ARG A CA 1
ATOM 738 C C . ARG A 1 96 ? -8.503 0.464 10.559 1.00 84.81 96 ARG A C 1
ATOM 740 O O . ARG A 1 96 ? -9.377 1.325 10.581 1.00 84.81 96 ARG A O 1
ATOM 747 N N . LEU A 1 97 ? -7.746 0.225 9.492 1.00 84.75 97 LEU A N 1
ATOM 748 C CA . LEU A 1 97 ? -7.930 0.848 8.190 1.00 84.75 97 LEU A CA 1
ATOM 749 C C . LEU A 1 97 ? -8.599 -0.158 7.258 1.00 84.75 97 LEU A C 1
ATOM 751 O O . LEU A 1 97 ? -8.022 -1.189 6.923 1.00 84.75 97 LEU A O 1
ATOM 755 N N . THR A 1 98 ? -9.795 0.173 6.790 1.00 86.81 98 THR A N 1
ATOM 756 C CA . THR A 1 98 ? -10.413 -0.548 5.678 1.00 86.81 98 THR A CA 1
ATOM 757 C C . THR A 1 98 ? -10.002 0.145 4.391 1.00 86.81 98 THR A C 1
ATOM 759 O O . THR A 1 98 ? -10.408 1.277 4.146 1.00 86.81 98 THR A O 1
ATOM 762 N N . VAL A 1 99 ? -9.166 -0.513 3.592 1.00 86.44 99 VAL A N 1
ATOM 763 C CA . VAL A 1 99 ? -8.710 0.015 2.302 1.00 86.44 99 VAL A CA 1
ATOM 764 C C . VAL A 1 99 ? -9.855 -0.071 1.297 1.00 86.44 99 VAL A C 1
ATOM 766 O O . VAL A 1 99 ? -10.379 -1.154 1.047 1.00 86.44 99 VAL A O 1
ATOM 769 N N . THR A 1 100 ? -10.228 1.063 0.712 1.00 87.31 100 THR A N 1
ATOM 770 C CA . THR A 1 100 ? -11.315 1.158 -0.274 1.00 87.31 100 THR A CA 1
ATOM 771 C C . THR A 1 100 ? -10.764 1.252 -1.691 1.00 87.31 100 THR A C 1
ATOM 773 O O . THR A 1 100 ? -11.360 0.729 -2.631 1.00 87.31 100 THR A O 1
ATOM 776 N N . ARG A 1 101 ? -9.616 1.916 -1.857 1.00 85.62 101 ARG A N 1
ATOM 777 C CA . ARG A 1 101 ? -8.984 2.127 -3.158 1.00 85.62 101 ARG A CA 1
ATOM 778 C C . ARG A 1 101 ? -7.471 2.194 -3.006 1.00 85.62 101 ARG A C 1
ATOM 780 O O . ARG A 1 101 ? -6.952 2.818 -2.088 1.00 85.62 101 ARG A O 1
ATOM 787 N N . VAL A 1 102 ? -6.774 1.560 -3.943 1.00 87.12 102 VAL A N 1
ATOM 788 C CA . VAL A 1 102 ? -5.326 1.689 -4.111 1.00 87.12 102 VAL A CA 1
ATOM 789 C C . VAL A 1 102 ? -5.061 2.032 -5.567 1.00 87.12 102 VAL A C 1
ATOM 791 O O . VAL A 1 102 ? -5.514 1.321 -6.464 1.00 87.12 102 VAL A O 1
ATOM 794 N N . GLN A 1 103 ? -4.346 3.120 -5.810 1.00 87.44 103 GLN A N 1
ATOM 795 C CA . GLN A 1 103 ? -3.975 3.570 -7.140 1.00 87.44 103 GLN A CA 1
ATOM 796 C C . GLN A 1 103 ? -2.461 3.728 -7.213 1.00 87.44 103 GLN A C 1
ATOM 798 O O . GLN A 1 103 ? -1.833 4.277 -6.319 1.00 87.44 103 GLN A O 1
ATOM 803 N N . LEU A 1 104 ? -1.882 3.198 -8.289 1.00 85.31 104 LEU A N 1
ATOM 804 C CA . LEU A 1 104 ?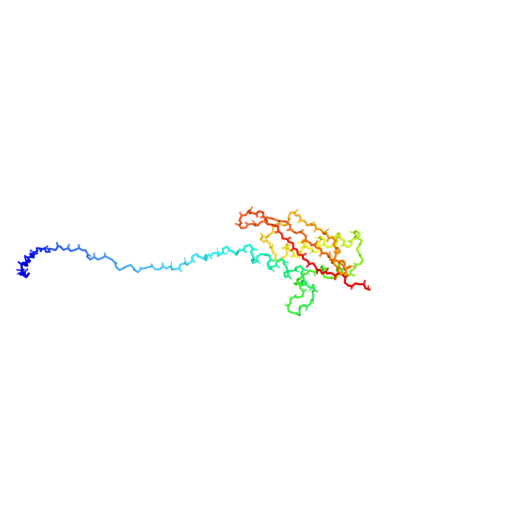 -0.454 3.290 -8.560 1.00 85.31 104 LEU A CA 1
ATOM 805 C C . LEU A 1 104 ? -0.274 4.262 -9.717 1.00 85.31 104 LEU A C 1
ATOM 807 O O . LEU A 1 104 ? -0.804 4.017 -10.808 1.00 85.31 104 LEU A O 1
ATOM 811 N N . THR A 1 105 ? 0.477 5.321 -9.465 1.00 84.62 105 THR A N 1
ATOM 812 C CA . THR A 1 105 ? 0.860 6.333 -10.442 1.00 84.62 105 THR A CA 1
ATOM 813 C C . THR A 1 105 ? 2.367 6.251 -10.636 1.00 84.62 105 THR A C 1
ATOM 815 O O . THR A 1 105 ? 3.118 6.070 -9.681 1.00 84.62 105 THR A O 1
ATOM 818 N N . THR A 1 106 ? 2.820 6.332 -11.881 1.00 81.06 106 THR A N 1
ATOM 819 C CA . THR A 1 106 ? 4.245 6.424 -12.203 1.00 81.06 106 THR A CA 1
ATOM 820 C C . THR A 1 106 ? 4.485 7.811 -12.767 1.00 81.06 106 THR A C 1
ATOM 822 O O . THR A 1 106 ? 3.886 8.172 -13.777 1.00 81.06 106 THR A O 1
ATOM 825 N N . GLU A 1 107 ? 5.323 8.583 -12.092 1.00 81.00 107 GLU A N 1
ATOM 826 C CA . GLU A 1 107 ? 5.700 9.940 -12.474 1.00 81.00 107 GLU A CA 1
ATOM 827 C C . GLU A 1 107 ? 7.194 9.970 -12.794 1.00 81.00 107 GLU A C 1
ATOM 829 O O . GLU A 1 107 ? 7.962 9.163 -12.275 1.00 81.00 107 GLU A O 1
ATOM 834 N N . LEU A 1 108 ? 7.621 10.880 -13.662 1.00 79.44 108 LEU A N 1
ATOM 835 C CA . LEU A 1 108 ? 9.040 11.147 -13.888 1.00 79.44 108 LEU A CA 1
ATOM 836 C C . LEU A 1 108 ? 9.426 12.337 -13.015 1.00 79.44 108 LEU A C 1
ATOM 838 O O . LEU A 1 108 ? 8.744 13.359 -13.049 1.00 79.44 108 LEU A O 1
ATOM 842 N N . ASN A 1 109 ? 10.488 12.207 -12.222 1.00 77.00 109 ASN A N 1
ATOM 843 C CA . ASN A 1 109 ? 11.034 13.356 -11.505 1.00 77.00 109 ASN A CA 1
ATOM 844 C C . ASN A 1 109 ? 11.813 14.278 -12.460 1.00 77.00 109 ASN A C 1
ATOM 846 O O . ASN A 1 109 ? 12.123 13.901 -13.592 1.00 77.00 109 ASN A O 1
ATOM 850 N N . ASP A 1 110 ? 12.179 15.470 -11.982 1.00 75.75 110 ASP A N 1
ATOM 851 C CA . ASP A 1 110 ? 12.956 16.452 -12.758 1.00 75.75 110 ASP A CA 1
ATOM 852 C C . ASP A 1 110 ? 14.315 15.908 -13.245 1.00 75.75 110 ASP A C 1
ATOM 854 O O . ASP A 1 110 ? 14.890 16.415 -14.206 1.00 75.75 110 ASP A O 1
ATOM 858 N N . SER A 1 111 ? 14.813 14.842 -12.611 1.00 74.31 111 SER A N 1
ATOM 859 C CA . SER A 1 111 ? 16.047 14.137 -12.972 1.00 74.31 111 SER A CA 1
ATOM 860 C C . SER A 1 111 ? 15.837 12.997 -13.984 1.00 74.31 111 SER A C 1
ATOM 862 O O . SER A 1 111 ? 16.779 12.258 -14.262 1.00 74.31 111 SER A O 1
ATOM 864 N N . GLY A 1 112 ? 14.624 12.811 -14.517 1.00 72.81 112 GLY A N 1
ATOM 865 C CA . GLY A 1 112 ? 14.291 11.761 -15.490 1.00 72.81 112 GLY A CA 1
ATOM 866 C C . GLY A 1 112 ? 14.120 10.353 -14.903 1.00 72.81 112 GLY A C 1
ATOM 867 O O . GLY A 1 112 ? 13.974 9.392 -15.654 1.00 72.81 112 GLY A O 1
ATOM 868 N N . GLN A 1 113 ? 14.117 10.205 -13.578 1.00 75.06 113 GLN A N 1
ATOM 869 C CA . GLN A 1 113 ? 13.912 8.927 -12.895 1.00 75.06 113 GLN A CA 1
ATOM 870 C C . GLN A 1 113 ? 12.422 8.659 -12.687 1.00 75.06 113 GLN A C 1
ATOM 872 O O . GLN A 1 113 ? 11.650 9.551 -12.330 1.00 75.06 113 GLN A O 1
ATOM 877 N N . SER A 1 114 ? 12.020 7.402 -12.862 1.00 74.38 114 SER A N 1
ATOM 878 C CA . SER A 1 114 ? 10.625 6.983 -12.706 1.00 74.38 114 SER A CA 1
ATOM 879 C C . SER A 1 114 ? 10.280 6.767 -11.232 1.00 74.38 114 SER A C 1
ATOM 881 O O . SER A 1 114 ? 10.688 5.773 -10.643 1.00 74.38 114 SER A O 1
ATOM 883 N N . VAL A 1 115 ? 9.502 7.662 -10.630 1.00 79.94 115 VAL A N 1
ATOM 884 C CA . VAL A 1 115 ? 8.983 7.555 -9.261 1.00 79.94 115 VAL A CA 1
ATOM 885 C C . VAL A 1 115 ? 7.611 6.906 -9.258 1.00 79.94 115 VAL A C 1
ATOM 887 O O . VAL A 1 115 ? 6.674 7.366 -9.906 1.00 79.94 115 VAL A O 1
ATOM 890 N N . GLN A 1 116 ? 7.478 5.823 -8.494 1.00 81.81 116 GLN A N 1
ATOM 891 C CA . GLN A 1 116 ? 6.188 5.184 -8.266 1.00 81.81 116 GLN A CA 1
ATOM 892 C C . GLN A 1 116 ? 5.534 5.740 -6.999 1.00 81.81 116 GLN A C 1
ATOM 894 O O . GLN A 1 116 ? 6.096 5.671 -5.900 1.00 81.81 116 GLN A O 1
ATOM 899 N N . ILE A 1 117 ? 4.328 6.273 -7.163 1.00 85.44 117 ILE A N 1
ATOM 900 C CA . ILE A 1 117 ? 3.497 6.837 -6.105 1.00 85.44 117 ILE A CA 1
ATOM 901 C C . ILE A 1 117 ? 2.287 5.931 -5.912 1.00 85.44 117 ILE A C 1
ATOM 903 O O . ILE A 1 117 ? 1.573 5.609 -6.862 1.00 85.44 117 ILE A O 1
ATOM 907 N N . LEU A 1 118 ? 2.066 5.520 -4.667 1.00 85.50 118 LEU A N 1
ATOM 908 C CA . LEU A 1 118 ? 0.906 4.746 -4.263 1.00 85.50 118 LEU A CA 1
ATOM 909 C C . LEU A 1 118 ? -0.069 5.638 -3.497 1.00 85.50 118 LEU A C 1
ATOM 911 O O . LEU A 1 118 ? 0.197 6.059 -2.370 1.00 85.50 118 LEU A O 1
ATOM 915 N N . ASP A 1 119 ? -1.211 5.898 -4.113 1.00 87.38 119 ASP A N 1
ATOM 916 C CA . ASP A 1 119 ? -2.376 6.507 -3.490 1.00 87.38 119 ASP A CA 1
ATOM 917 C C . ASP A 1 119 ? -3.194 5.412 -2.805 1.00 87.38 119 ASP A C 1
ATOM 919 O O . ASP A 1 119 ? -3.691 4.488 -3.451 1.00 87.38 119 ASP A O 1
ATOM 923 N N . VAL A 1 120 ? -3.334 5.504 -1.488 1.00 85.81 120 VAL A N 1
ATOM 924 C CA . VAL A 1 120 ? -4.141 4.590 -0.681 1.00 85.81 120 VAL A CA 1
ATOM 925 C C . VAL A 1 120 ? -5.265 5.384 -0.041 1.00 85.81 120 VAL A C 1
ATOM 927 O O . VAL A 1 120 ? -5.030 6.301 0.744 1.00 85.81 120 VAL A O 1
ATOM 930 N N . GLU A 1 121 ? -6.496 5.000 -0.339 1.00 86.75 121 GLU A N 1
ATOM 931 C CA . GLU A 1 121 ? -7.699 5.557 0.262 1.00 86.75 121 GLU A CA 1
ATOM 932 C C . GLU A 1 121 ? -8.420 4.476 1.059 1.00 86.75 121 GLU A C 1
ATOM 934 O O . GLU A 1 121 ? -8.508 3.310 0.658 1.00 86.75 121 GLU A O 1
ATOM 939 N N . GLY A 1 122 ? -8.962 4.871 2.201 1.00 87.06 122 GLY A N 1
ATOM 940 C CA . GLY A 1 122 ? -9.662 3.971 3.093 1.00 87.06 122 GLY A CA 1
ATOM 941 C C . GLY A 1 122 ? -10.567 4.693 4.071 1.00 87.06 122 GLY A C 1
ATOM 942 O O . GLY A 1 122 ? -10.641 5.920 4.107 1.00 87.06 122 GLY A O 1
ATOM 943 N N . VAL A 1 123 ? -11.247 3.911 4.895 1.00 85.44 123 VAL A N 1
ATOM 944 C CA . VAL A 1 123 ? -12.039 4.397 6.025 1.00 85.44 123 VAL A CA 1
ATOM 945 C C . VAL A 1 123 ? -11.479 3.830 7.319 1.00 85.44 123 VAL A C 1
ATOM 947 O O . VAL A 1 123 ? -11.091 2.662 7.400 1.00 85.44 123 VAL A O 1
ATOM 950 N N . THR A 1 124 ? -11.404 4.676 8.341 1.00 83.81 124 THR A N 1
ATOM 951 C CA . THR A 1 124 ? -10.934 4.261 9.666 1.00 83.81 124 THR A CA 1
ATOM 952 C C . THR A 1 124 ? -12.085 3.665 10.470 1.00 83.81 124 THR A C 1
ATOM 954 O O . THR A 1 124 ? -13.130 4.291 10.610 1.00 83.81 124 THR A O 1
ATOM 957 N N . SER A 1 125 ? -11.903 2.482 11.052 1.00 78.31 125 SER A N 1
ATOM 958 C CA . SER A 1 125 ? -12.947 1.820 11.849 1.00 78.31 125 SER A CA 1
ATOM 959 C C . SER A 1 125 ? -13.222 2.521 13.185 1.00 78.31 125 SER A C 1
ATOM 961 O O . SER A 1 125 ? -14.268 2.303 13.783 1.00 78.31 125 SER A O 1
ATOM 963 N N . GLU A 1 126 ? -12.298 3.361 13.672 1.00 74.00 126 GLU A N 1
ATOM 964 C CA . GLU A 1 126 ? -12.467 4.086 14.942 1.00 74.00 126 GLU A CA 1
ATOM 965 C C . GLU A 1 126 ? -13.299 5.370 14.799 1.00 74.00 126 GLU A C 1
ATOM 967 O O . GLU A 1 126 ? -14.039 5.715 15.716 1.00 74.00 126 GLU A O 1
ATOM 972 N N . THR A 1 127 ? -13.203 6.061 13.659 1.00 72.56 127 THR A N 1
ATOM 973 C CA . THR A 1 127 ? -13.870 7.360 13.439 1.00 72.56 127 THR A CA 1
ATOM 974 C C . THR A 1 127 ? -14.929 7.289 12.335 1.00 72.56 127 THR A C 1
ATOM 976 O O . THR A 1 127 ? -15.765 8.180 12.229 1.00 72.56 127 THR A O 1
ATOM 979 N N . GLY A 1 128 ? -14.887 6.269 11.471 1.00 76.25 128 GLY A N 1
ATOM 980 C CA . GLY A 1 128 ? -15.691 6.190 10.246 1.00 76.25 128 GLY A CA 1
ATOM 981 C C . GLY A 1 128 ? -15.297 7.225 9.185 1.00 76.25 128 GLY A C 1
ATOM 982 O O . GLY A 1 128 ? -15.965 7.344 8.162 1.00 76.25 128 GLY A O 1
ATOM 983 N N . ALA A 1 129 ? -14.227 7.990 9.421 1.00 79.12 129 ALA A N 1
ATOM 984 C CA . ALA A 1 129 ? -13.805 9.068 8.542 1.00 79.12 129 ALA A CA 1
ATOM 985 C C . ALA A 1 129 ? -12.999 8.522 7.351 1.00 79.12 129 ALA A C 1
ATOM 987 O O . ALA A 1 129 ? -12.142 7.646 7.559 1.00 79.12 129 ALA A O 1
ATOM 988 N N . PRO A 1 130 ? -13.226 9.047 6.129 1.00 79.88 130 PRO A N 1
ATOM 989 C CA . PRO A 1 130 ? -12.383 8.744 4.985 1.00 79.88 130 PRO A CA 1
ATOM 990 C C . PRO A 1 130 ? -10.975 9.289 5.224 1.00 79.88 130 PRO A C 1
ATOM 992 O O . PRO A 1 130 ? -10.777 10.360 5.797 1.00 79.88 130 PRO A O 1
ATOM 995 N N . THR A 1 131 ? -9.978 8.516 4.826 1.00 82.12 131 THR A N 1
ATOM 996 C CA . THR A 1 131 ? -8.562 8.825 4.985 1.00 82.12 131 THR A CA 1
ATOM 997 C C . THR A 1 131 ? -7.847 8.438 3.703 1.00 82.12 131 THR A C 1
ATOM 999 O O . THR A 1 131 ? -7.917 7.292 3.267 1.00 82.12 131 THR A O 1
ATOM 1002 N N . SER A 1 132 ? -7.156 9.400 3.107 1.00 82.44 132 SER A N 1
ATOM 1003 C CA . SER A 1 132 ? -6.353 9.219 1.901 1.00 82.44 132 SER A CA 1
ATOM 1004 C C . SER A 1 132 ? -4.898 9.524 2.217 1.00 82.44 132 SER A C 1
ATOM 1006 O O . SER A 1 132 ? -4.598 10.532 2.859 1.00 82.44 132 SER A O 1
ATOM 1008 N N . THR A 1 133 ? -3.986 8.678 1.761 1.00 83.50 133 THR A N 1
ATOM 1009 C CA . THR A 1 133 ? -2.550 8.870 1.930 1.00 83.50 133 THR A CA 1
ATOM 1010 C C . THR A 1 133 ? -1.809 8.564 0.644 1.00 83.50 133 THR A C 1
ATOM 1012 O O . THR A 1 133 ? -2.183 7.666 -0.105 1.00 83.50 133 THR A O 1
ATOM 1015 N N . ARG A 1 134 ? -0.746 9.324 0.402 1.00 84.00 134 ARG A N 1
ATOM 1016 C CA . ARG A 1 134 ? 0.167 9.128 -0.719 1.00 84.00 134 ARG A CA 1
ATOM 1017 C C . ARG A 1 134 ? 1.495 8.660 -0.176 1.00 84.00 134 ARG A C 1
ATOM 1019 O O . ARG A 1 134 ? 2.087 9.336 0.664 1.00 84.00 134 ARG A O 1
ATOM 1026 N N . VAL A 1 135 ? 1.962 7.521 -0.664 1.00 83.62 135 VAL A N 1
ATOM 1027 C CA . VAL A 1 135 ? 3.250 6.951 -0.281 1.00 83.62 135 VAL A CA 1
ATOM 1028 C C . VAL A 1 135 ? 4.109 6.807 -1.523 1.00 83.62 135 VAL A C 1
ATOM 1030 O O . VAL A 1 135 ? 3.746 6.114 -2.469 1.00 83.62 135 VAL A O 1
ATOM 1033 N N . GLN A 1 136 ? 5.260 7.472 -1.515 1.00 81.69 136 GLN A N 1
ATOM 1034 C CA . GLN A 1 136 ? 6.284 7.273 -2.533 1.00 81.69 136 GLN A CA 1
ATOM 1035 C C . GLN A 1 136 ? 7.019 5.973 -2.211 1.00 81.69 136 GLN A C 1
ATOM 1037 O O . GLN A 1 136 ? 7.508 5.802 -1.094 1.00 81.69 136 GLN A O 1
ATOM 1042 N N . LEU A 1 137 ? 7.050 5.041 -3.161 1.00 73.81 137 LEU A N 1
ATOM 1043 C CA . LEU A 1 137 ? 7.611 3.711 -2.928 1.00 73.81 137 LEU A CA 1
ATOM 1044 C C . LEU A 1 137 ? 9.112 3.669 -3.220 1.00 73.81 137 LEU A C 1
ATOM 1046 O O . LEU A 1 137 ? 9.834 3.035 -2.459 1.00 73.81 137 LEU A O 1
ATOM 1050 N N . THR A 1 138 ? 9.560 4.370 -4.269 1.00 68.44 138 THR A N 1
ATOM 1051 C CA . THR A 1 138 ? 10.937 4.805 -4.597 1.00 68.44 138 THR A CA 1
ATOM 1052 C C . THR A 1 138 ? 10.975 5.210 -6.080 1.00 68.44 138 THR A C 1
ATOM 1054 O O . THR A 1 138 ? 10.155 4.753 -6.883 1.00 68.44 138 THR A O 1
ATOM 1057 N N . GLY A 1 139 ? 11.894 6.118 -6.426 1.00 48.66 139 GLY A N 1
ATOM 1058 C CA . GLY A 1 139 ? 12.308 6.408 -7.796 1.00 48.66 139 GLY A CA 1
ATOM 1059 C C . GLY A 1 139 ? 13.221 5.316 -8.317 1.00 48.66 139 GLY A C 1
ATOM 1060 O O . GLY A 1 139 ? 14.327 5.167 -7.811 1.00 48.66 139 GLY A O 1
ATOM 1061 N N . GLY A 1 140 ? 12.758 4.554 -9.304 1.00 42.28 140 GLY A N 1
ATOM 1062 C CA . GLY A 1 140 ? 13.579 3.614 -10.045 1.00 42.28 140 GLY A CA 1
ATOM 1063 C C . GLY A 1 140 ? 14.774 4.347 -10.645 1.00 42.28 140 GLY A C 1
ATOM 1064 O O . GLY A 1 140 ? 14.655 5.032 -11.659 1.00 42.28 140 GLY A O 1
ATOM 1065 N N . GLY A 1 141 ? 15.921 4.204 -9.990 1.00 38.22 141 GLY A N 1
ATOM 1066 C CA . GLY A 1 141 ? 17.217 4.259 -10.635 1.00 38.22 141 GLY A CA 1
ATOM 1067 C C . GLY A 1 141 ? 17.493 2.871 -11.190 1.00 38.22 141 GLY A C 1
ATOM 1068 O O . GLY A 1 141 ? 18.036 2.024 -10.489 1.00 38.22 141 GLY A O 1
ATOM 1069 N N . ALA A 1 142 ? 17.090 2.635 -12.434 1.00 35.41 142 ALA A N 1
ATOM 1070 C CA . ALA A 1 142 ? 17.575 1.513 -13.217 1.00 35.41 142 ALA A CA 1
ATOM 1071 C C . ALA A 1 142 ? 18.139 2.069 -14.529 1.00 35.41 142 ALA A C 1
ATOM 1073 O O . ALA A 1 142 ? 17.369 2.485 -15.393 1.00 35.41 142 ALA A O 1
ATOM 1074 N N . ALA A 1 143 ? 19.475 2.011 -14.607 1.00 33.34 143 ALA A N 1
ATOM 1075 C CA . ALA A 1 143 ? 20.382 2.382 -15.702 1.00 33.34 143 ALA A CA 1
ATOM 1076 C C . ALA A 1 143 ? 20.624 3.883 -15.932 1.00 33.34 143 ALA A C 1
ATOM 1078 O O . ALA A 1 143 ? 19.709 4.595 -16.394 1.00 33.34 143 ALA A O 1
#

Foldseek 3Di:
DDDDDDDDDDDDDDDDDDDDDPDDDDPPPPPPPPPPPVVVVQVQLQQQAQDDACPDPVCNRGHFPNLVLVQDPPDPVSVVRNVVRSQVSCVVRPVQWAWDDWDWDWDQDPVRFTWIKIWTWTAGNVPRDIDIYIHTNDTDPDD